Protein AF-A0A9W5V7S7-F1 (afdb_monomer_lite)

pLDDT: mean 89.59, std 13.01, range [54.25, 98.69]

Structure (mmCIF, N/CA/C/O backbo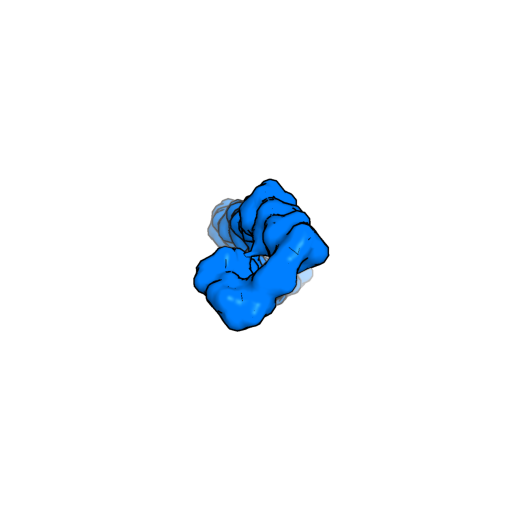ne):
data_AF-A0A9W5V7S7-F1
#
_entry.id   AF-A0A9W5V7S7-F1
#
loop_
_atom_site.group_PDB
_atom_site.id
_atom_site.type_symbol
_atom_site.label_atom_id
_atom_site.label_alt_id
_atom_site.label_comp_id
_atom_site.label_asym_id
_atom_site.label_entity_id
_atom_site.label_seq_id
_atom_site.pdbx_PDB_ins_code
_atom_site.Cartn_x
_atom_site.Cartn_y
_atom_site.Cartn_z
_atom_site.occupancy
_atom_site.B_iso_or_equiv
_atom_site.auth_seq_id
_atom_site.auth_comp_id
_atom_site.auth_asym_id
_atom_site.auth_atom_id
_atom_site.pdbx_PDB_model_num
ATOM 1 N N . MET A 1 1 ? 29.574 5.259 -24.385 1.00 54.25 1 MET A N 1
ATOM 2 C CA . MET A 1 1 ? 29.602 5.344 -22.911 1.00 54.25 1 MET A CA 1
ATOM 3 C C . MET A 1 1 ? 28.339 6.074 -22.466 1.00 54.25 1 MET A C 1
ATOM 5 O O . MET A 1 1 ? 28.403 7.269 -22.287 1.00 54.25 1 MET A O 1
ATOM 9 N N . TYR A 1 2 ? 27.192 5.384 -22.463 1.00 60.34 2 TYR A N 1
ATOM 10 C CA . TYR A 1 2 ? 25.872 5.909 -22.039 1.00 60.34 2 TYR A CA 1
ATOM 11 C C . TYR A 1 2 ? 24.935 4.739 -21.678 1.00 60.34 2 TYR A C 1
ATOM 13 O O . TYR A 1 2 ? 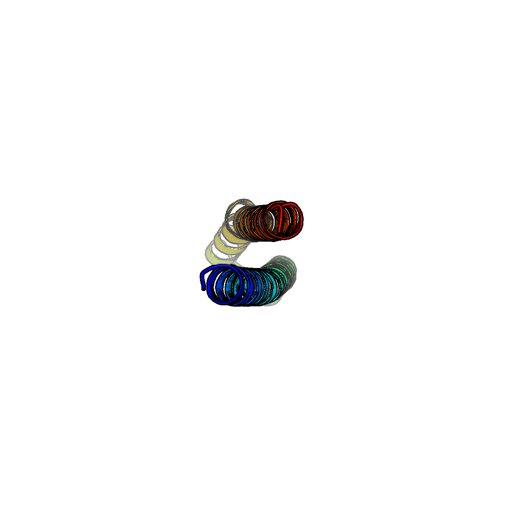24.203 4.795 -20.702 1.00 60.34 2 TYR A O 1
ATOM 21 N N . LEU A 1 3 ? 25.062 3.607 -22.383 1.00 59.75 3 LEU A N 1
ATOM 22 C CA . LEU A 1 3 ? 24.323 2.364 -22.102 1.00 59.75 3 LEU A CA 1
ATOM 23 C C . LEU A 1 3 ? 24.538 1.801 -20.684 1.00 59.75 3 LEU A C 1
ATOM 25 O O . LEU A 1 3 ? 23.613 1.263 -20.084 1.00 59.75 3 LEU A O 1
ATOM 29 N N . GLY A 1 4 ? 25.753 1.920 -20.135 1.00 61.72 4 GLY A N 1
ATOM 30 C CA . GLY A 1 4 ? 26.059 1.454 -18.776 1.00 61.72 4 GLY A CA 1
ATOM 31 C C . GLY A 1 4 ? 25.403 2.303 -17.683 1.00 61.72 4 GLY A C 1
ATOM 32 O O . GLY A 1 4 ? 24.936 1.759 -16.687 1.00 61.72 4 GLY A O 1
ATOM 33 N N . GLU A 1 5 ? 25.315 3.618 -17.894 1.00 62.94 5 GLU A N 1
ATOM 34 C CA . GLU A 1 5 ? 24.655 4.550 -16.971 1.00 62.94 5 GLU A CA 1
ATOM 35 C C . GLU A 1 5 ? 23.134 4.396 -17.026 1.00 62.94 5 GLU A C 1
ATOM 37 O O . GLU A 1 5 ? 22.511 4.286 -15.973 1.00 62.94 5 GLU A O 1
ATOM 42 N N . VAL A 1 6 ? 22.554 4.259 -18.227 1.00 61.41 6 VAL A N 1
ATOM 43 C CA . VA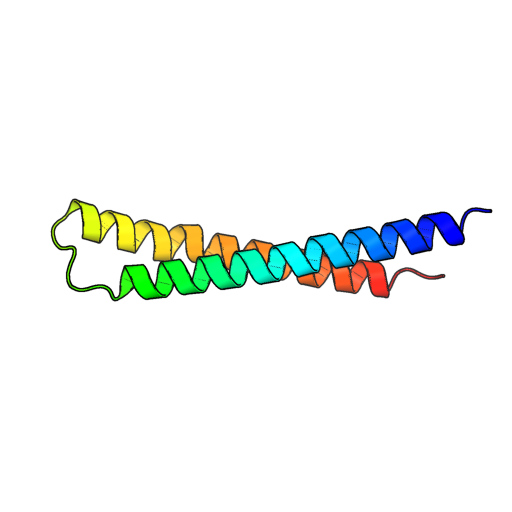L A 1 6 ? 21.121 3.962 -18.407 1.00 61.41 6 VAL A CA 1
ATOM 44 C C . VAL A 1 6 ? 20.756 2.654 -17.702 1.00 61.41 6 VAL A C 1
ATOM 46 O O . VAL A 1 6 ? 19.825 2.626 -16.904 1.00 61.41 6 VAL A O 1
ATOM 49 N N . ARG A 1 7 ? 21.548 1.588 -17.877 1.00 59.62 7 ARG A N 1
ATOM 50 C CA . ARG A 1 7 ? 21.300 0.298 -17.214 1.00 59.62 7 ARG A CA 1
ATOM 51 C C . ARG A 1 7 ? 21.406 0.376 -15.687 1.00 59.62 7 ARG A C 1
ATOM 53 O O . ARG A 1 7 ? 20.588 -0.224 -14.992 1.00 59.62 7 ARG A O 1
ATOM 60 N N . SER A 1 8 ? 22.384 1.113 -15.157 1.00 64.25 8 SER A N 1
ATOM 61 C CA . SER A 1 8 ? 22.518 1.327 -13.709 1.00 64.25 8 SER A CA 1
ATOM 62 C C . SER A 1 8 ? 21.357 2.154 -13.144 1.00 64.25 8 SER A C 1
ATOM 64 O O . SER A 1 8 ? 20.899 1.891 -12.031 1.00 64.25 8 SER A O 1
ATOM 66 N N . GLN A 1 9 ? 20.865 3.137 -13.900 1.00 64.44 9 GLN A N 1
ATOM 67 C CA . GLN A 1 9 ? 19.728 3.971 -13.515 1.00 64.44 9 GLN A CA 1
ATOM 68 C C . GLN A 1 9 ? 18.416 3.171 -13.526 1.00 64.44 9 GLN A C 1
ATOM 70 O O . GLN A 1 9 ? 17.666 3.227 -12.552 1.00 64.44 9 GLN A O 1
ATOM 75 N N . THR A 1 10 ? 18.200 2.343 -14.550 1.00 65.88 10 THR A N 1
ATOM 76 C CA . THR A 1 10 ? 17.094 1.376 -14.652 1.00 65.88 10 THR A CA 1
ATOM 77 C C . THR A 1 10 ? 17.082 0.405 -13.469 1.00 65.88 10 THR A C 1
ATOM 79 O O . THR A 1 10 ? 16.040 0.207 -12.846 1.00 65.88 10 THR A O 1
ATOM 82 N N . GLN A 1 11 ? 18.230 -0.178 -13.107 1.00 71.00 11 GLN A N 1
ATOM 83 C CA . GLN A 1 11 ? 18.319 -1.109 -11.974 1.00 71.00 11 GLN A CA 1
ATOM 84 C C . GLN A 1 11 ? 18.036 -0.427 -10.631 1.00 71.00 11 GLN A C 1
ATOM 86 O O . GLN A 1 11 ? 17.322 -0.984 -9.798 1.00 71.00 11 GLN A O 1
ATOM 91 N N . SER A 1 12 ? 18.552 0.789 -10.440 1.00 82.88 12 SER A N 1
ATOM 92 C CA . SER A 1 12 ? 18.278 1.597 -9.248 1.00 82.88 12 SER A CA 1
ATOM 93 C C . SER A 1 12 ? 16.787 1.937 -9.128 1.00 82.88 12 SER A C 1
ATOM 95 O O . SER A 1 12 ? 16.197 1.801 -8.057 1.00 82.88 12 SER A O 1
ATOM 97 N N . MET A 1 13 ? 16.142 2.286 -10.245 1.00 85.56 13 MET A N 1
ATOM 98 C CA . MET A 1 13 ? 14.716 2.611 -10.286 1.00 85.56 13 MET A CA 1
ATOM 99 C C . MET A 1 13 ? 13.829 1.411 -9.937 1.00 85.56 13 MET A C 1
ATOM 101 O O . MET A 1 13 ? 12.942 1.540 -9.091 1.00 85.56 13 MET A O 1
ATOM 105 N N . ASN A 1 14 ? 14.103 0.233 -10.511 1.00 90.31 14 ASN A N 1
ATOM 106 C CA . ASN A 1 14 ? 13.368 -0.990 -10.173 1.00 90.31 14 ASN A CA 1
ATOM 107 C C . ASN A 1 14 ? 13.583 -1.384 -8.705 1.00 90.31 14 ASN A C 1
ATOM 109 O O . ASN A 1 14 ? 12.639 -1.805 -8.041 1.00 90.31 14 ASN A O 1
ATOM 113 N N . ALA A 1 15 ? 14.794 -1.209 -8.163 1.00 91.31 15 ALA A N 1
ATOM 114 C CA . ALA A 1 15 ? 15.070 -1.482 -6.753 1.00 91.31 15 ALA A CA 1
ATOM 115 C C . ALA A 1 15 ? 14.251 -0.576 -5.816 1.00 91.31 15 ALA A C 1
ATOM 117 O O . ALA A 1 15 ? 13.637 -1.073 -4.871 1.00 91.31 15 ALA A O 1
ATOM 118 N N . VAL A 1 16 ? 14.187 0.729 -6.103 1.00 93.81 16 VAL A N 1
ATOM 119 C CA . VAL A 1 16 ? 13.370 1.684 -5.332 1.00 93.81 16 VAL A CA 1
ATOM 120 C C . VAL A 1 16 ? 11.883 1.345 -5.434 1.00 93.81 16 VAL A C 1
ATOM 122 O O . VAL A 1 16 ? 11.195 1.331 -4.413 1.00 93.81 16 VAL A O 1
ATOM 125 N N . CYS A 1 17 ? 11.385 1.030 -6.633 1.00 96.06 17 CYS A N 1
ATOM 126 C CA . CYS A 1 17 ? 9.981 0.668 -6.828 1.00 96.06 17 CYS A CA 1
ATOM 127 C C . CYS A 1 17 ? 9.624 -0.619 -6.074 1.00 96.06 17 CYS A C 1
ATOM 129 O O . CYS A 1 17 ? 8.640 -0.631 -5.343 1.00 96.06 17 CYS A O 1
ATOM 131 N N . ASN A 1 18 ? 10.458 -1.659 -6.151 1.00 97.06 18 ASN A N 1
ATOM 132 C CA . ASN A 1 18 ? 10.241 -2.912 -5.423 1.00 97.06 18 ASN A CA 1
ATOM 133 C C . ASN A 1 18 ? 10.250 -2.717 -3.900 1.00 97.06 18 ASN A C 1
ATOM 135 O O . ASN A 1 18 ? 9.369 -3.228 -3.211 1.00 97.06 18 ASN A O 1
ATOM 139 N N . ALA A 1 19 ? 11.203 -1.945 -3.368 1.00 97.56 19 ALA A N 1
ATOM 140 C CA . ALA A 1 19 ? 11.233 -1.619 -1.942 1.00 97.56 19 ALA A CA 1
ATOM 141 C C . ALA A 1 19 ? 9.983 -0.830 -1.511 1.00 97.56 19 ALA A C 1
ATOM 143 O O . ALA A 1 19 ? 9.425 -1.072 -0.441 1.00 97.56 19 ALA A O 1
ATOM 144 N N . THR A 1 20 ? 9.515 0.086 -2.362 1.00 97.75 20 THR A N 1
ATOM 145 C CA . THR A 1 20 ? 8.301 0.870 -2.106 1.00 97.75 20 THR A CA 1
ATOM 146 C C . THR A 1 20 ? 7.050 -0.006 -2.126 1.00 97.75 20 THR A C 1
ATOM 148 O O . THR A 1 20 ? 6.224 0.122 -1.225 1.00 97.75 20 THR A O 1
ATOM 151 N N . ILE A 1 21 ? 6.931 -0.931 -3.087 1.00 98.50 21 ILE A N 1
ATOM 152 C CA . ILE A 1 21 ? 5.828 -1.903 -3.160 1.00 98.50 21 ILE A CA 1
ATOM 153 C C . ILE A 1 21 ? 5.763 -2.715 -1.865 1.00 98.50 21 ILE A C 1
ATOM 155 O O . ILE A 1 21 ? 4.735 -2.694 -1.193 1.00 98.50 21 ILE A O 1
ATOM 159 N N . GLN A 1 22 ? 6.878 -3.323 -1.447 1.00 98.38 22 GLN A N 1
ATOM 160 C CA . GLN A 1 22 ? 6.941 -4.103 -0.204 1.00 98.38 22 GLN A CA 1
ATOM 161 C C . GLN A 1 22 ? 6.555 -3.273 1.029 1.00 98.38 22 GLN A C 1
ATOM 163 O O . GLN A 1 22 ? 5.832 -3.745 1.907 1.00 98.38 22 GLN A O 1
ATOM 168 N N . GLY A 1 23 ? 7.012 -2.019 1.100 1.00 98.25 23 GLY A N 1
ATOM 169 C CA . GLY A 1 23 ? 6.634 -1.106 2.177 1.00 98.25 23 GLY A CA 1
ATOM 170 C C . GLY A 1 23 ? 5.134 -0.800 2.190 1.00 98.25 23 GLY A C 1
ATOM 171 O O . GLY A 1 23 ? 4.508 -0.811 3.248 1.00 98.25 23 GLY A O 1
ATOM 172 N N . MET A 1 24 ? 4.531 -0.561 1.025 1.00 98.50 24 MET A N 1
ATOM 173 C CA . MET A 1 24 ? 3.097 -0.280 0.920 1.00 98.50 24 MET A CA 1
ATOM 174 C C . MET A 1 24 ? 2.231 -1.514 1.187 1.00 98.50 24 MET A C 1
ATOM 176 O O . MET A 1 24 ? 1.177 -1.379 1.809 1.00 98.50 24 MET A O 1
ATOM 180 N N . GLU A 1 25 ? 2.679 -2.715 0.819 1.00 98.69 25 GLU A N 1
ATOM 181 C CA . GLU A 1 25 ? 2.020 -3.970 1.206 1.00 98.69 25 GLU A CA 1
ATOM 182 C C . GLU A 1 25 ? 1.972 -4.125 2.733 1.00 98.69 25 GLU A C 1
ATOM 184 O O . GLU A 1 25 ? 0.920 -4.445 3.291 1.00 98.69 25 GLU A O 1
ATOM 189 N N . GLN A 1 26 ? 3.071 -3.817 3.433 1.00 98.50 26 GLN A N 1
ATOM 190 C CA . GLN A 1 26 ? 3.106 -3.816 4.901 1.00 98.50 26 GLN A CA 1
ATOM 191 C C . GLN A 1 26 ? 2.180 -2.752 5.505 1.00 98.50 26 GLN A C 1
ATOM 193 O O . GLN A 1 26 ? 1.518 -3.009 6.516 1.00 98.50 26 GLN A O 1
ATOM 198 N N . VAL A 1 27 ? 2.090 -1.567 4.890 1.00 98.38 27 VAL A N 1
ATOM 199 C CA . VAL A 1 27 ? 1.142 -0.520 5.304 1.00 98.38 27 VAL A CA 1
ATOM 200 C C . VAL A 1 27 ? -0.300 -1.008 5.160 1.00 98.38 27 VAL A C 1
ATOM 202 O O . VAL A 1 27 ? -1.076 -0.865 6.103 1.00 98.38 27 VAL A O 1
ATOM 205 N N . ILE A 1 28 ? -0.661 -1.626 4.030 1.00 98.56 28 ILE A N 1
ATOM 206 C CA . ILE A 1 28 ? -2.006 -2.183 3.812 1.00 98.56 28 ILE A CA 1
ATOM 207 C C . ILE A 1 28 ? -2.320 -3.252 4.861 1.00 98.56 28 ILE A C 1
ATOM 209 O O . ILE A 1 28 ? -3.366 -3.173 5.502 1.00 98.56 28 ILE A O 1
ATOM 213 N N . GLN A 1 29 ? -1.405 -4.196 5.100 1.00 98.44 29 GLN A N 1
ATOM 214 C CA . GLN A 1 29 ? -1.578 -5.234 6.125 1.00 98.44 29 GLN A CA 1
ATOM 215 C C . GLN A 1 29 ? -1.773 -4.636 7.524 1.00 98.44 29 GLN A C 1
ATOM 217 O O . GLN A 1 29 ? -2.634 -5.086 8.280 1.00 98.44 29 GLN A O 1
ATOM 222 N N . SER A 1 30 ? -1.012 -3.592 7.859 1.00 98.19 30 SER A N 1
ATOM 223 C CA . SER A 1 30 ? -1.123 -2.896 9.145 1.00 98.19 30 SER A CA 1
ATOM 224 C C . SER A 1 30 ? -2.461 -2.168 9.293 1.00 98.19 30 SER A C 1
ATOM 226 O O . SER A 1 30 ? -3.065 -2.202 10.366 1.00 98.19 30 SER A O 1
ATOM 228 N N . ILE A 1 31 ? -2.956 -1.537 8.222 1.00 98.19 31 ILE A N 1
ATOM 229 C CA . ILE A 1 31 ? -4.279 -0.899 8.205 1.00 98.19 31 ILE A CA 1
ATOM 230 C C . ILE A 1 31 ? -5.382 -1.949 8.360 1.00 98.19 31 ILE A C 1
ATOM 232 O O . ILE A 1 31 ? -6.294 -1.747 9.159 1.00 98.19 31 ILE A O 1
ATOM 236 N N . ASP A 1 32 ? -5.289 -3.067 7.640 1.00 97.94 32 ASP A N 1
ATOM 237 C CA . ASP A 1 32 ? -6.285 -4.140 7.692 1.00 97.94 32 ASP A CA 1
ATOM 238 C C . ASP A 1 32 ? -6.341 -4.776 9.089 1.00 97.94 32 ASP A C 1
ATOM 240 O O . ASP A 1 32 ? -7.429 -4.967 9.634 1.00 97.94 32 ASP A O 1
ATOM 244 N N . ALA A 1 33 ? -5.185 -5.001 9.723 1.00 97.19 33 ALA A N 1
ATOM 245 C CA . ALA A 1 33 ? -5.106 -5.461 11.109 1.00 97.19 33 ALA A CA 1
ATOM 246 C C . ALA A 1 33 ? -5.710 -4.444 12.094 1.00 97.19 33 ALA A C 1
ATOM 248 O O . ALA A 1 33 ? -6.499 -4.813 12.965 1.00 97.19 33 ALA A O 1
ATOM 249 N N . PHE A 1 34 ? -5.394 -3.154 11.939 1.00 96.31 34 PHE A N 1
ATOM 250 C CA . PHE A 1 34 ? -5.959 -2.095 12.778 1.00 96.31 34 PHE A CA 1
ATOM 251 C C . PHE A 1 34 ? -7.480 -1.961 12.611 1.00 96.31 34 PHE A C 1
ATOM 253 O O . PHE A 1 34 ? -8.191 -1.704 13.582 1.00 96.31 34 PHE A O 1
ATOM 260 N N . ALA A 1 35 ? 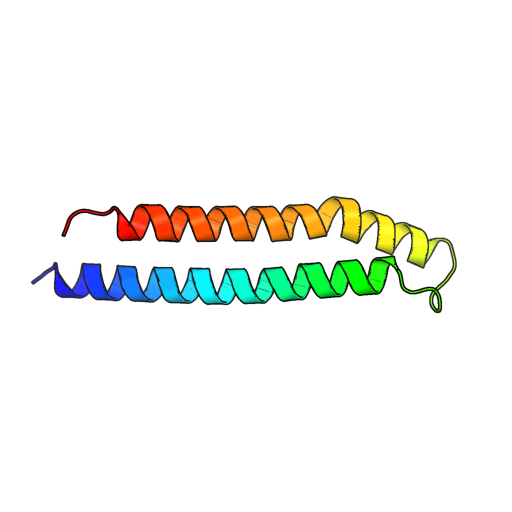-8.002 -2.149 11.397 1.00 95.50 35 ALA A N 1
ATOM 261 C CA . ALA A 1 35 ? -9.425 -2.024 11.102 1.00 95.50 35 ALA A CA 1
ATOM 262 C C . ALA A 1 35 ? -10.276 -3.083 11.819 1.00 95.50 35 ALA A C 1
ATOM 264 O O . ALA A 1 35 ? -11.378 -2.765 12.276 1.00 95.50 35 ALA A O 1
ATOM 265 N N . ILE A 1 36 ? -9.763 -4.312 11.944 1.00 95.00 36 ILE A N 1
ATOM 266 C CA . ILE A 1 36 ? -10.467 -5.431 12.591 1.00 95.00 36 ILE A CA 1
ATOM 267 C C . ILE A 1 36 ? -10.204 -5.540 14.098 1.00 95.00 36 ILE A C 1
ATOM 269 O O . ILE A 1 36 ? -10.882 -6.317 14.767 1.00 95.00 36 ILE A O 1
ATOM 273 N N . ASP A 1 37 ? -9.245 -4.782 14.642 1.00 93.56 37 ASP A N 1
ATOM 274 C CA . ASP A 1 37 ? -8.938 -4.791 16.074 1.00 93.56 37 ASP A CA 1
ATOM 275 C C . ASP A 1 37 ? -10.188 -4.461 16.904 1.00 93.56 37 ASP A C 1
ATOM 277 O O . ASP A 1 37 ? -10.863 -3.460 16.667 1.00 93.56 37 ASP A O 1
ATOM 281 N N . THR A 1 38 ? -10.514 -5.286 17.896 1.00 90.44 38 THR A N 1
ATOM 282 C CA . THR A 1 38 ? -11.690 -5.075 18.759 1.00 90.44 38 THR A CA 1
ATOM 283 C C . THR A 1 38 ? -11.332 -4.548 20.145 1.00 90.44 38 THR A C 1
ATOM 285 O O . THR A 1 38 ? -12.237 -4.273 20.936 1.00 90.44 38 THR A O 1
ATOM 288 N N . VAL A 1 39 ? -10.039 -4.433 20.461 1.00 92.31 39 VAL A N 1
ATOM 289 C CA . VAL A 1 39 ? -9.542 -3.997 21.772 1.00 92.31 39 VAL A CA 1
ATOM 290 C C . VAL A 1 39 ? -9.742 -2.494 21.925 1.00 92.31 39 VAL A C 1
ATOM 292 O O . VAL A 1 39 ? -10.249 -2.030 22.946 1.00 92.31 39 VAL A O 1
ATOM 295 N N . LEU A 1 40 ? -9.387 -1.730 20.893 1.00 88.12 40 LEU A N 1
ATOM 296 C CA . LEU A 1 40 ? -9.507 -0.278 20.890 1.00 88.12 40 LEU A CA 1
ATOM 297 C C . LEU A 1 40 ? -10.888 0.145 20.372 1.00 88.12 40 LEU A C 1
ATOM 299 O O . LEU A 1 40 ? -11.237 -0.036 19.200 1.00 88.12 40 LEU A O 1
ATOM 303 N N . GLN A 1 41 ? -11.682 0.719 21.277 1.00 88.75 41 GLN A N 1
ATOM 304 C CA . GLN A 1 41 ? -13.084 1.080 21.058 1.00 88.75 41 GLN A CA 1
ATOM 305 C C . GLN A 1 41 ? -13.356 2.553 21.384 1.00 88.75 41 GLN A C 1
ATOM 307 O O . GLN A 1 41 ? -12.595 3.208 22.093 1.00 88.75 41 GLN A O 1
ATOM 312 N N . GLY A 1 42 ? -14.477 3.070 20.880 1.00 94.69 42 GLY A N 1
ATOM 313 C CA . GLY A 1 42 ? -14.898 4.460 21.056 1.00 94.69 42 GLY A CA 1
ATOM 314 C C . GLY A 1 42 ? -14.796 5.277 19.769 1.00 94.69 42 GLY A C 1
ATOM 315 O O . GLY A 1 42 ? -14.177 4.860 18.790 1.00 94.69 42 GLY A O 1
ATOM 316 N N . GLN A 1 43 ? -15.425 6.454 19.768 1.00 94.38 43 GLN A N 1
ATOM 317 C CA . GLN A 1 43 ? -15.616 7.262 18.559 1.00 94.38 43 GLN A CA 1
ATOM 318 C C . GLN A 1 43 ? -14.296 7.627 17.867 1.00 94.38 43 GLN A C 1
ATOM 320 O O . GLN A 1 43 ? -14.209 7.515 16.647 1.00 94.38 43 GLN A O 1
ATOM 325 N N . THR A 1 44 ? -13.259 7.976 18.637 1.00 93.19 44 THR A N 1
ATOM 326 C CA . THR A 1 44 ? -11.922 8.297 18.115 1.00 93.19 44 THR A CA 1
ATOM 327 C C . THR A 1 44 ? -11.334 7.143 17.304 1.00 93.19 44 THR A C 1
ATOM 329 O O . THR A 1 44 ? -10.906 7.339 16.166 1.00 93.19 44 THR A O 1
ATOM 332 N N . TYR A 1 45 ? -11.368 5.921 17.844 1.00 94.62 45 TYR A N 1
ATOM 333 C CA . TYR A 1 45 ? -10.845 4.744 17.151 1.00 94.62 45 TYR A CA 1
ATOM 334 C C . TYR A 1 45 ? -11.703 4.368 15.945 1.00 94.62 45 TYR A C 1
ATOM 336 O O . TYR A 1 45 ? -11.152 4.071 14.889 1.00 94.62 45 TYR A O 1
ATOM 344 N N . SER A 1 46 ? -13.032 4.461 16.048 1.00 94.75 46 SER A N 1
ATOM 345 C CA . SER A 1 46 ? -13.925 4.236 14.905 1.00 94.75 46 SER A CA 1
ATOM 346 C C . SER A 1 46 ? -13.654 5.218 13.761 1.00 94.75 46 SER A C 1
ATOM 348 O O . SER A 1 46 ? -13.555 4.800 12.607 1.00 94.75 46 SER A O 1
ATOM 350 N N . SER A 1 47 ? -13.464 6.510 14.061 1.00 96.38 47 SER A N 1
ATOM 351 C CA . SER A 1 47 ? -13.112 7.506 13.042 1.00 96.38 47 SER A CA 1
ATOM 352 C C . SER A 1 47 ? -11.736 7.253 12.432 1.00 96.38 47 SER A C 1
ATOM 354 O O . SER A 1 47 ? -11.588 7.349 11.216 1.00 96.38 47 SER A O 1
ATOM 356 N N . ALA A 1 48 ? -10.749 6.861 13.245 1.00 96.56 48 ALA A N 1
ATOM 357 C CA . ALA A 1 48 ? -9.410 6.541 12.763 1.00 96.56 48 ALA A CA 1
ATOM 358 C C . ALA A 1 48 ? -9.430 5.323 11.830 1.00 96.56 48 ALA A C 1
ATOM 360 O O . ALA A 1 48 ? -8.878 5.389 10.735 1.00 96.56 48 ALA A O 1
ATOM 361 N N . LYS A 1 49 ? -10.122 4.240 12.212 1.00 97.38 49 LYS A N 1
ATOM 362 C CA . LYS A 1 49 ? -10.293 3.041 11.372 1.00 97.38 49 LYS A CA 1
ATOM 363 C C . LYS A 1 49 ? -10.924 3.396 10.032 1.00 97.38 49 LYS A C 1
ATOM 365 O O . LYS A 1 49 ? -10.378 3.045 8.990 1.00 97.38 49 LYS A O 1
ATOM 370 N N . SER A 1 50 ? -12.023 4.153 10.055 1.00 97.06 50 SER A N 1
ATOM 371 C CA . SER A 1 50 ? -12.688 4.617 8.834 1.00 97.06 50 SER A CA 1
ATOM 372 C C . SER A 1 50 ? -11.738 5.422 7.949 1.00 97.06 50 SER A C 1
ATOM 374 O O . SER A 1 50 ? -11.665 5.178 6.749 1.00 97.06 50 SER A O 1
ATOM 376 N N . PHE A 1 51 ? -10.983 6.353 8.531 1.00 97.75 51 PHE A N 1
ATOM 377 C CA . PHE A 1 51 ? -10.053 7.198 7.792 1.00 97.75 51 PHE A CA 1
ATOM 378 C C . PHE A 1 51 ? -8.890 6.407 7.178 1.00 97.75 51 PHE A C 1
ATOM 380 O O . PHE A 1 51 ? -8.579 6.593 6.002 1.00 97.75 51 PHE A O 1
ATOM 387 N N . PHE A 1 52 ? -8.271 5.486 7.921 1.00 98.19 52 PHE A N 1
ATOM 388 C CA . PHE A 1 52 ? -7.191 4.660 7.377 1.00 98.19 52 PHE A CA 1
ATOM 389 C C . PHE A 1 52 ? -7.682 3.732 6.261 1.00 98.19 52 PHE A C 1
ATOM 391 O O . PHE A 1 52 ? -7.043 3.658 5.212 1.00 98.19 52 PHE A O 1
ATOM 398 N N . VAL A 1 53 ? -8.835 3.082 6.444 1.00 98.19 53 VAL A N 1
ATOM 399 C CA . VAL A 1 53 ? -9.412 2.169 5.443 1.00 98.19 53 VAL A CA 1
ATOM 400 C C . VAL A 1 53 ? -9.867 2.909 4.187 1.00 98.19 53 VAL A C 1
ATOM 402 O O . VAL A 1 53 ? -9.665 2.408 3.087 1.00 98.19 53 VAL A O 1
ATOM 405 N N . GLN A 1 54 ? -10.481 4.086 4.322 1.00 98.25 54 GLN A N 1
ATOM 406 C CA . GLN A 1 54 ? -11.066 4.796 3.178 1.00 98.25 54 GLN A CA 1
ATOM 407 C C . GLN A 1 54 ? -10.079 5.725 2.465 1.00 98.25 54 GLN A C 1
ATOM 409 O O . GLN A 1 54 ? -10.273 6.005 1.286 1.00 98.25 54 GLN A O 1
ATOM 414 N N . THR A 1 55 ? -9.020 6.179 3.141 1.00 97.88 55 THR A N 1
ATOM 415 C CA . THR A 1 55 ? -8.064 7.144 2.572 1.00 97.88 55 THR A CA 1
ATOM 416 C C . THR A 1 55 ? -6.690 6.524 2.356 1.00 97.88 55 THR A C 1
ATOM 418 O O . THR A 1 55 ? -6.188 6.486 1.234 1.00 97.88 55 THR A O 1
ATOM 421 N N . PHE A 1 56 ? -6.066 6.015 3.420 1.00 97.25 56 PHE A N 1
ATOM 422 C CA . PHE A 1 56 ? -4.669 5.579 3.361 1.00 97.25 56 PHE A CA 1
ATOM 423 C C . PHE A 1 56 ? -4.485 4.230 2.674 1.00 97.25 56 PHE A C 1
ATOM 425 O O . PHE A 1 56 ? -3.512 4.057 1.945 1.00 97.25 56 PHE A O 1
ATOM 432 N N . ARG A 1 57 ? -5.419 3.291 2.848 1.00 98.44 57 ARG A N 1
ATOM 433 C CA . ARG A 1 57 ? -5.347 1.990 2.176 1.00 98.44 57 ARG A CA 1
ATOM 434 C C . ARG A 1 57 ? -5.436 2.130 0.646 1.00 98.44 57 ARG A C 1
ATOM 436 O O . ARG A 1 57 ? -4.554 1.597 -0.025 1.00 98.44 57 ARG A O 1
ATOM 443 N N . PRO A 1 58 ? -6.396 2.884 0.064 1.00 98.50 58 PRO A N 1
ATOM 444 C CA . PRO A 1 58 ? -6.398 3.162 -1.373 1.00 98.50 58 PRO A CA 1
ATOM 445 C C . PRO A 1 58 ? -5.169 3.941 -1.848 1.00 98.50 58 PRO A C 1
ATOM 447 O O . PRO A 1 58 ? -4.679 3.674 -2.940 1.00 98.50 58 PRO A O 1
ATOM 450 N N . LEU A 1 59 ? -4.643 4.871 -1.041 1.00 98.44 59 LEU A N 1
ATOM 451 C CA . LEU A 1 59 ? -3.413 5.594 -1.375 1.00 98.44 59 LEU A CA 1
ATOM 452 C C . LEU A 1 59 ? -2.209 4.648 -1.479 1.00 98.44 59 LEU A C 1
ATOM 454 O O . LEU A 1 59 ? -1.485 4.706 -2.469 1.00 98.44 59 LEU A O 1
ATOM 458 N N . ALA A 1 60 ? -2.015 3.761 -0.499 1.00 98.38 60 ALA A N 1
ATOM 459 C CA . ALA A 1 60 ? -0.948 2.762 -0.527 1.00 98.38 60 ALA A CA 1
ATOM 460 C C . ALA A 1 60 ? -1.066 1.860 -1.766 1.00 98.38 60 ALA A C 1
ATOM 462 O O . ALA A 1 60 ? -0.079 1.639 -2.464 1.00 98.38 60 ALA A O 1
ATOM 463 N N . GLN A 1 61 ? -2.286 1.431 -2.106 1.00 98.56 61 GLN A N 1
ATOM 464 C CA . GLN A 1 61 ? -2.546 0.676 -3.334 1.00 98.56 61 GLN A CA 1
ATOM 465 C C . GLN A 1 61 ? -2.216 1.485 -4.601 1.00 98.56 61 GLN A C 1
ATOM 467 O O . GLN A 1 61 ? -1.634 0.950 -5.541 1.00 98.56 61 GLN A O 1
ATOM 472 N N . GLY A 1 62 ? -2.557 2.775 -4.632 1.00 98.50 62 GLY A N 1
ATOM 473 C CA . GLY A 1 62 ? -2.224 3.663 -5.746 1.00 98.50 62 GLY A CA 1
ATOM 474 C C . GLY A 1 62 ? -0.715 3.837 -5.936 1.00 98.50 62 GLY A C 1
ATOM 475 O O . GLY A 1 62 ? -0.241 3.865 -7.069 1.00 98.50 62 GLY A O 1
ATOM 476 N N . ILE A 1 63 ? 0.047 3.898 -4.841 1.00 98.31 63 ILE A N 1
ATOM 477 C CA . ILE A 1 63 ? 1.515 3.939 -4.881 1.00 98.31 63 ILE A CA 1
ATOM 478 C C . ILE A 1 63 ? 2.078 2.621 -5.430 1.00 98.31 63 ILE A C 1
ATOM 480 O O . ILE A 1 63 ? 2.978 2.664 -6.265 1.00 98.31 63 ILE A O 1
ATOM 484 N N . ILE A 1 64 ? 1.525 1.469 -5.025 1.00 98.56 64 ILE A N 1
ATOM 485 C CA . ILE A 1 64 ? 1.900 0.159 -5.589 1.00 98.56 64 ILE A CA 1
ATOM 486 C C . ILE A 1 64 ? 1.698 0.162 -7.107 1.00 98.56 64 ILE A C 1
ATOM 488 O O . ILE A 1 64 ? 2.650 -0.098 -7.837 1.00 98.56 64 ILE A O 1
ATOM 492 N N . TYR A 1 65 ? 0.512 0.551 -7.585 1.00 98.50 65 TYR A N 1
ATOM 493 C CA . TYR A 1 65 ? 0.219 0.595 -9.022 1.00 98.50 65 TYR A CA 1
ATOM 494 C C . TYR A 1 65 ? 1.157 1.524 -9.795 1.00 98.50 65 TYR A C 1
ATOM 496 O O . TYR A 1 65 ? 1.585 1.197 -10.901 1.00 98.50 65 TYR A O 1
ATOM 504 N N . LEU A 1 66 ? 1.508 2.676 -9.218 1.00 97.88 66 LEU A N 1
ATOM 505 C CA . LEU A 1 66 ? 2.485 3.575 -9.823 1.00 97.88 66 LEU A CA 1
ATOM 506 C C . LEU A 1 66 ? 3.858 2.903 -9.941 1.00 97.88 66 LEU A C 1
ATOM 508 O O . LEU A 1 66 ? 4.473 2.967 -11.001 1.00 97.88 66 LEU A O 1
ATOM 512 N N . CYS A 1 67 ? 4.342 2.255 -8.882 1.00 97.31 67 CYS A N 1
ATOM 513 C CA . CYS A 1 67 ? 5.625 1.552 -8.898 1.00 97.31 67 CYS A CA 1
ATOM 514 C C . CYS A 1 67 ? 5.644 0.388 -9.898 1.00 97.31 67 CYS A C 1
ATOM 516 O O . CYS A 1 67 ? 6.629 0.232 -10.618 1.00 97.31 67 CYS A O 1
ATOM 518 N N . GLU A 1 68 ? 4.568 -0.393 -9.980 1.00 96.94 68 GLU A N 1
ATOM 519 C CA . GLU A 1 68 ? 4.419 -1.467 -10.969 1.00 96.94 68 GLU A CA 1
ATOM 520 C C . GLU A 1 68 ? 4.478 -0.921 -12.401 1.00 96.94 68 GLU A C 1
ATOM 522 O O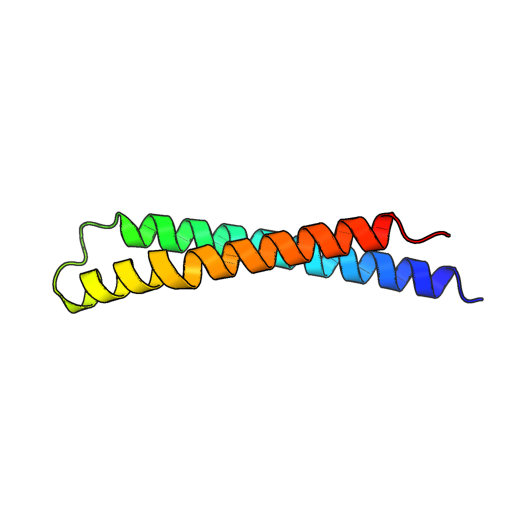 . GLU A 1 68 ? 5.202 -1.456 -13.243 1.00 96.94 68 GLU A O 1
ATOM 527 N N . GLU A 1 69 ? 3.779 0.184 -12.676 1.00 95.69 69 GLU A N 1
ATOM 528 C CA . GLU A 1 69 ? 3.799 0.824 -13.992 1.00 95.69 69 GLU A CA 1
ATOM 529 C C . GLU A 1 69 ? 5.177 1.410 -14.324 1.00 95.69 69 GLU A C 1
ATOM 531 O O . GLU A 1 69 ? 5.653 1.272 -15.450 1.00 95.69 69 GLU A O 1
ATOM 536 N N . LEU A 1 70 ? 5.854 2.018 -13.349 1.00 93.06 70 LEU A N 1
ATOM 537 C CA . LEU A 1 70 ? 7.212 2.528 -13.521 1.00 93.06 70 LEU A CA 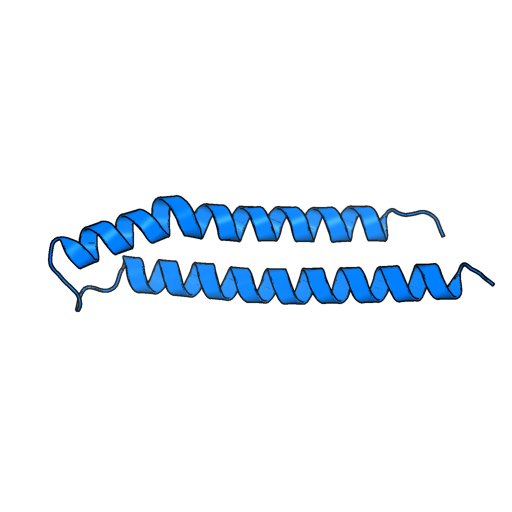1
ATOM 538 C C . LEU A 1 70 ? 8.207 1.410 -13.856 1.00 93.06 70 LEU A C 1
ATOM 540 O O . LEU A 1 70 ? 9.007 1.582 -14.774 1.00 93.06 70 LEU A O 1
ATOM 544 N N . ILE A 1 71 ? 8.127 0.262 -13.173 1.00 92.50 71 ILE A N 1
ATOM 545 C CA . ILE A 1 71 ? 8.937 -0.925 -13.496 1.00 92.50 71 ILE A CA 1
ATOM 546 C C . ILE A 1 71 ? 8.628 -1.394 -14.919 1.00 92.50 71 ILE A C 1
ATOM 548 O O . ILE A 1 71 ? 9.540 -1.563 -15.725 1.00 92.50 71 ILE A O 1
ATOM 552 N N . ARG A 1 72 ? 7.342 -1.535 -15.265 1.00 92.94 72 ARG A N 1
ATOM 553 C CA . ARG A 1 72 ? 6.914 -1.993 -16.593 1.00 92.94 72 ARG A CA 1
ATOM 554 C C . ARG A 1 72 ? 7.431 -1.091 -17.716 1.00 92.94 72 ARG A C 1
ATOM 556 O O . ARG A 1 72 ? 7.860 -1.588 -18.754 1.00 92.94 72 ARG A O 1
ATOM 563 N N . GLN A 1 73 ? 7.371 0.226 -17.529 1.00 88.69 73 GLN A N 1
ATOM 564 C CA . GLN A 1 73 ? 7.863 1.207 -18.502 1.00 88.69 73 GLN A CA 1
ATOM 565 C C . GLN A 1 73 ? 9.387 1.180 -18.617 1.00 88.69 73 GLN A C 1
ATOM 567 O O . GLN A 1 73 ? 9.925 1.262 -19.719 1.00 88.69 73 GLN A O 1
ATOM 572 N N . ASN A 1 74 ? 10.079 1.033 -17.490 1.00 85.69 74 ASN A N 1
ATOM 573 C CA . ASN A 1 74 ? 11.532 0.938 -17.444 1.00 85.69 74 ASN A CA 1
ATOM 574 C C . ASN A 1 74 ? 12.040 -0.348 -18.124 1.00 85.69 74 ASN A C 1
ATOM 576 O O . ASN A 1 74 ? 13.002 -0.293 -18.884 1.00 85.69 74 ASN A O 1
ATOM 580 N N . ASP A 1 75 ? 11.348 -1.475 -17.941 1.00 85.12 75 ASP A N 1
ATOM 581 C CA . ASP A 1 75 ? 11.664 -2.749 -18.603 1.00 85.12 75 ASP A CA 1
ATOM 582 C C . ASP A 1 75 ? 11.328 -2.739 -20.108 1.00 85.12 75 ASP A C 1
ATOM 584 O O . ASP A 1 75 ? 11.943 -3.463 -20.891 1.00 85.12 75 ASP A O 1
ATOM 588 N N . ALA A 1 76 ? 10.368 -1.910 -20.531 1.00 84.75 76 ALA A N 1
ATOM 589 C CA . ALA A 1 76 ? 10.017 -1.705 -21.938 1.00 84.75 76 ALA A CA 1
ATOM 590 C C . ALA A 1 76 ? 10.924 -0.685 -22.656 1.00 84.75 76 ALA A C 1
ATOM 592 O O . ALA A 1 76 ? 10.788 -0.503 -23.871 1.00 84.75 76 ALA A O 1
ATOM 593 N N . PHE A 1 77 ? 11.826 -0.004 -21.937 1.00 76.38 77 PHE A N 1
ATOM 594 C CA . PHE A 1 77 ? 12.708 1.000 -22.524 1.00 76.38 77 PHE A CA 1
ATOM 595 C C . PHE A 1 77 ? 13.747 0.327 -23.442 1.00 76.38 77 PHE A C 1
ATOM 597 O O . PHE A 1 77 ? 14.451 -0.586 -23.004 1.00 76.38 77 PHE A O 1
ATOM 604 N N . PRO A 1 78 ? 13.858 0.737 -24.719 1.00 62.53 78 PRO A N 1
ATOM 605 C CA . PRO A 1 78 ? 14.762 0.092 -25.662 1.00 62.53 78 PRO A CA 1
ATOM 606 C C . PRO A 1 78 ? 16.228 0.289 -25.250 1.00 62.53 78 PRO A C 1
ATOM 608 O O . PRO A 1 78 ? 16.650 1.402 -24.932 1.00 62.53 78 PRO A O 1
ATOM 611 N N . SER A 1 79 ? 16.985 -0.813 -25.268 1.00 59.44 79 SER A N 1
ATOM 612 C CA . SER A 1 79 ? 18.432 -0.859 -25.027 1.00 59.44 79 SER A CA 1
ATOM 613 C C . SER A 1 79 ? 19.232 -0.309 -26.196 1.00 59.44 79 SER A C 1
ATOM 615 O O . SER A 1 79 ? 18.971 -0.776 -27.329 1.00 59.44 79 SER A O 1
#

Foldseek 3Di:
DCVVVLVVVLVVLLVVLVVLLVVLVVLLVVLVVLLPDPPDDDDVSVVVNCCCVVPVNVVSVVSNVVSVVSNVVSVVDDD

Secondary structure (DSSP, 8-state):
--HHHHHHHHHHHHHHHHHHHHHHHHHHHHHHHHHH-SSS-SHHHHHHHHHIIIIIHHHHHHHHHHHHHHHHHHHTS--

Sequence (79 aa):
MYLGEVRSQTQSMNAVCNATIQGMEQVIQSIDAFAIDTVLQGQTYSSAKSFFVQTFRPLAQGIIYLCEELIRQNDAFPS

Organism: NCBI:txid1053243

Radius of gyration: 17.96 Å; chains: 1; bounding box: 45×14×47 Å

InterPro domains:
  IPR051768 Bacterial secretion system and toxin [PTHR34976] (1-79)